Protein AF-A0A357MLQ3-F1 (afdb_monomer_lite)

Structure (mmCIF, N/CA/C/O backbone):
data_AF-A0A357MLQ3-F1
#
_entry.id   AF-A0A357MLQ3-F1
#
loop_
_atom_site.group_PDB
_atom_site.id
_atom_site.type_symbol
_atom_site.label_atom_id
_atom_site.label_alt_id
_atom_site.label_comp_id
_atom_site.label_asym_id
_atom_site.label_entity_id
_atom_site.label_seq_id
_atom_site.pdbx_PDB_ins_code
_atom_site.Cartn_x
_atom_site.Cartn_y
_atom_site.Cartn_z
_atom_site.occupancy
_atom_site.B_iso_or_equiv
_atom_site.auth_seq_id
_atom_site.auth_comp_id
_atom_site.auth_asym_id
_atom_site.auth_atom_id
_atom_site.pdbx_PDB_model_num
ATOM 1 N N . GLY A 1 1 ? 17.241 3.933 -11.696 1.00 63.97 1 GLY A N 1
ATOM 2 C CA . GLY A 1 1 ? 17.056 2.548 -12.172 1.00 63.97 1 GLY A CA 1
ATOM 3 C C . GLY A 1 1 ? 15.785 1.911 -11.637 1.00 63.97 1 GLY A C 1
ATOM 4 O O . GLY A 1 1 ? 14.957 1.503 -12.431 1.00 63.97 1 GLY A O 1
ATOM 5 N N . LYS A 1 2 ? 15.612 1.841 -10.310 1.00 76.81 2 LYS A N 1
ATOM 6 C CA . LYS A 1 2 ? 14.466 1.165 -9.671 1.00 76.81 2 LYS A CA 1
ATOM 7 C C . LYS A 1 2 ? 13.110 1.810 -9.988 1.00 76.81 2 LYS A C 1
ATOM 9 O O . LYS A 1 2 ? 12.198 1.096 -10.374 1.00 76.81 2 LYS A O 1
ATOM 14 N N . SER A 1 3 ? 13.010 3.140 -9.922 1.00 80.50 3 SER A N 1
ATOM 15 C CA . SER A 1 3 ? 11.756 3.848 -10.226 1.00 80.50 3 SER A CA 1
ATOM 16 C C . SER A 1 3 ? 11.276 3.592 -11.655 1.00 80.50 3 SER A C 1
ATOM 18 O O . SER A 1 3 ? 10.122 3.235 -11.818 1.00 80.50 3 SER A O 1
ATOM 20 N N . MET A 1 4 ? 12.188 3.631 -12.635 1.00 83.88 4 MET A N 1
ATOM 21 C CA . MET A 1 4 ? 11.901 3.336 -14.047 1.00 83.88 4 MET A CA 1
ATOM 22 C C . MET A 1 4 ? 11.422 1.892 -14.269 1.00 83.88 4 MET A C 1
ATOM 24 O O . MET A 1 4 ? 10.545 1.653 -15.086 1.00 83.88 4 MET A O 1
ATOM 28 N N . LEU A 1 5 ? 11.979 0.917 -13.540 1.00 84.38 5 LEU A N 1
ATOM 29 C CA . LEU A 1 5 ? 11.491 -0.468 -13.590 1.00 84.38 5 LEU A CA 1
ATOM 30 C C . LEU A 1 5 ? 10.074 -0.588 -13.022 1.00 84.38 5 LEU A C 1
ATOM 32 O O . LEU A 1 5 ? 9.266 -1.328 -13.571 1.00 84.38 5 LEU A O 1
ATOM 36 N N . MET A 1 6 ? 9.769 0.149 -11.953 1.00 86.81 6 MET A N 1
ATOM 37 C CA . MET A 1 6 ? 8.421 0.196 -11.389 1.00 86.81 6 MET A CA 1
ATOM 38 C C . MET A 1 6 ? 7.441 0.941 -12.304 1.00 86.81 6 MET A C 1
ATOM 40 O O . MET A 1 6 ? 6.296 0.515 -12.401 1.00 86.81 6 MET A O 1
ATOM 44 N N . ASP A 1 7 ? 7.882 1.993 -13.005 1.00 86.81 7 ASP A N 1
ATOM 45 C CA . ASP A 1 7 ? 7.080 2.690 -14.023 1.00 86.81 7 ASP A CA 1
ATOM 46 C C . ASP A 1 7 ? 6.683 1.706 -15.129 1.00 86.81 7 ASP A C 1
ATOM 48 O O . ASP A 1 7 ? 5.499 1.467 -15.343 1.00 86.81 7 ASP A O 1
ATOM 52 N N . LEU A 1 8 ? 7.670 1.037 -15.738 1.00 89.38 8 LEU A N 1
ATOM 53 C CA . LEU A 1 8 ? 7.446 0.051 -16.800 1.00 89.38 8 LEU A CA 1
ATOM 54 C C . LEU A 1 8 ? 6.590 -1.134 -16.338 1.00 89.38 8 LEU A C 1
ATOM 56 O O . LEU A 1 8 ? 5.775 -1.645 -17.102 1.00 89.38 8 LEU A O 1
ATOM 60 N N . PHE A 1 9 ? 6.767 -1.582 -15.093 1.00 88.81 9 PHE A N 1
ATOM 61 C CA . PHE A 1 9 ? 5.942 -2.638 -14.517 1.00 88.81 9 PHE A CA 1
ATOM 62 C C . PHE A 1 9 ? 4.477 -2.209 -14.408 1.00 88.81 9 PHE A C 1
ATOM 64 O O . PHE A 1 9 ? 3.604 -2.959 -14.829 1.00 88.81 9 PHE A O 1
ATOM 71 N N . VAL A 1 10 ? 4.199 -1.015 -13.874 1.00 89.12 10 VAL A N 1
ATOM 72 C CA . VAL A 1 10 ? 2.827 -0.501 -13.752 1.00 89.12 10 VAL A CA 1
ATOM 73 C C . VAL A 1 10 ? 2.219 -0.239 -15.132 1.00 89.12 10 VAL A C 1
ATOM 75 O O . VAL A 1 10 ? 1.067 -0.597 -15.355 1.00 89.12 10 VAL A O 1
ATOM 78 N N . GLU A 1 11 ? 2.990 0.304 -16.076 1.00 90.38 11 GLU A N 1
ATOM 79 C CA . GLU A 1 11 ? 2.550 0.515 -17.462 1.00 90.38 11 GLU A CA 1
ATOM 80 C C . GLU A 1 11 ? 2.184 -0.800 -18.166 1.00 90.38 11 GLU A C 1
ATOM 82 O O . GLU A 1 11 ? 1.167 -0.874 -18.857 1.00 90.38 11 GLU A O 1
ATOM 87 N N . ALA A 1 12 ? 2.957 -1.869 -17.951 1.00 92.38 12 ALA A N 1
ATOM 88 C CA . ALA A 1 12 ? 2.697 -3.183 -18.543 1.00 92.38 12 ALA A CA 1
ATOM 89 C C . ALA A 1 12 ? 1.393 -3.843 -18.050 1.00 92.38 12 ALA A C 1
ATOM 91 O O . ALA A 1 12 ? 0.929 -4.807 -18.660 1.00 92.38 12 ALA A O 1
ATOM 92 N N . MET A 1 13 ? 0.792 -3.338 -16.969 1.00 90.62 13 MET A N 1
ATOM 93 C CA . MET A 1 13 ? -0.447 -3.873 -16.400 1.00 90.62 13 MET A CA 1
ATOM 94 C C . MET A 1 13 ? -1.712 -3.364 -17.117 1.00 90.62 13 MET A C 1
ATOM 96 O O . MET A 1 13 ? -2.793 -3.911 -16.888 1.00 90.62 13 MET A O 1
ATOM 100 N N . GLY A 1 14 ? -1.599 -2.368 -18.007 1.00 89.25 14 GLY A N 1
ATOM 101 C CA . GLY A 1 14 ? -2.723 -1.840 -18.791 1.00 89.25 14 GLY A CA 1
ATOM 102 C C . GLY A 1 14 ? -3.873 -1.341 -17.910 1.00 89.25 14 GLY A C 1
ATOM 103 O O . GLY A 1 14 ? -3.658 -0.553 -16.993 1.00 89.25 14 GLY A O 1
ATOM 104 N N . ASP A 1 15 ? -5.089 -1.834 -18.159 1.00 90.19 15 ASP A N 1
ATOM 105 C CA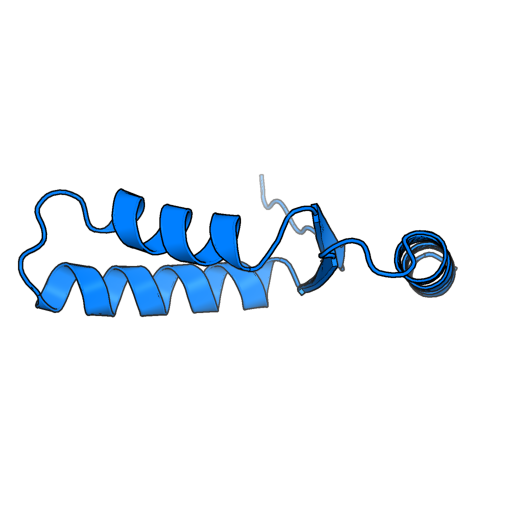 . ASP A 1 15 ? -6.298 -1.463 -17.401 1.00 90.19 15 ASP A CA 1
ATOM 106 C C . ASP A 1 15 ? -6.439 -2.198 -16.053 1.00 90.19 15 ASP A C 1
ATOM 108 O O . ASP A 1 15 ? -7.461 -2.085 -15.368 1.00 90.19 15 ASP A O 1
ATOM 112 N N . PHE A 1 16 ? -5.449 -3.003 -15.656 1.00 91.19 16 PHE A N 1
ATOM 113 C CA . PHE A 1 16 ? -5.507 -3.704 -14.380 1.00 91.19 16 PHE A CA 1
ATOM 114 C C . PHE A 1 16 ? -5.443 -2.701 -13.208 1.00 91.19 16 PHE A C 1
ATOM 116 O O . PHE A 1 16 ? -4.596 -1.808 -13.224 1.00 91.19 16 PHE A O 1
ATOM 123 N N . PRO A 1 17 ? -6.265 -2.848 -12.148 1.00 89.69 17 PRO A N 1
ATOM 124 C CA . PRO A 1 17 ? -6.2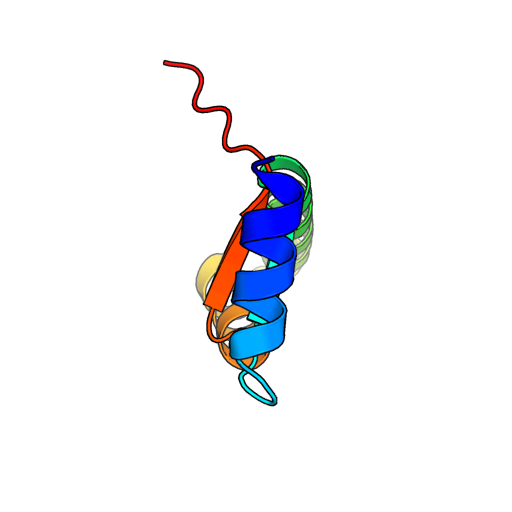83 -1.903 -11.028 1.00 89.69 17 PRO A CA 1
ATOM 125 C C . PRO A 1 17 ? -5.009 -1.972 -10.171 1.00 89.69 17 PRO A C 1
ATOM 127 O O . PRO A 1 17 ? -4.932 -2.699 -9.172 1.00 89.69 17 PRO A O 1
ATOM 130 N N . VAL A 1 18 ? -4.000 -1.201 -10.567 1.00 92.56 18 VAL A N 1
ATOM 131 C CA . VAL A 1 18 ? -2.732 -1.043 -9.859 1.00 92.56 18 VAL A CA 1
ATOM 132 C C . VAL A 1 18 ? -2.712 0.291 -9.127 1.00 92.56 18 VAL A C 1
ATOM 134 O O . VAL A 1 18 ? -3.007 1.336 -9.701 1.00 92.56 18 VAL A O 1
ATOM 137 N N . ARG A 1 19 ? -2.292 0.271 -7.863 1.00 91.75 19 ARG A N 1
ATOM 138 C CA . ARG A 1 19 ? -1.994 1.479 -7.097 1.00 91.75 19 ARG A CA 1
ATOM 139 C C . ARG A 1 19 ? -0.520 1.500 -6.738 1.00 91.75 19 ARG A C 1
ATOM 141 O O . ARG A 1 19 ? -0.052 0.658 -5.972 1.00 91.75 19 ARG A O 1
ATOM 148 N N . ARG A 1 20 ? 0.187 2.501 -7.257 1.00 90.81 20 ARG A N 1
ATOM 149 C CA . ARG A 1 20 ? 1.567 2.798 -6.885 1.00 90.81 20 ARG A CA 1
ATOM 150 C C . ARG A 1 20 ? 1.610 3.873 -5.806 1.00 90.81 20 ARG A C 1
ATOM 152 O O . ARG A 1 20 ? 0.977 4.914 -5.958 1.00 90.81 20 ARG A O 1
ATOM 159 N N . VAL A 1 21 ? 2.301 3.611 -4.701 1.00 90.81 21 VAL A N 1
ATOM 160 C CA . VAL A 1 21 ? 2.339 4.522 -3.545 1.00 90.81 21 VAL A CA 1
ATOM 161 C C . VAL A 1 21 ? 3.556 4.236 -2.667 1.00 90.81 21 VAL A C 1
ATOM 163 O O . VAL A 1 21 ? 3.999 3.097 -2.569 1.00 90.81 21 VAL A O 1
ATOM 166 N N . HIS A 1 22 ? 4.085 5.243 -1.976 1.00 88.88 22 HIS A N 1
ATOM 167 C CA . HIS A 1 22 ? 5.091 5.010 -0.939 1.00 88.88 22 HIS A CA 1
ATOM 168 C C . HIS A 1 22 ? 4.497 4.262 0.256 1.00 88.88 22 HIS A C 1
ATOM 170 O O . HIS A 1 22 ? 3.398 4.593 0.708 1.00 88.88 22 HIS A O 1
ATOM 176 N N . PHE A 1 23 ? 5.237 3.303 0.820 1.00 87.25 23 PHE A N 1
ATOM 177 C CA . PHE A 1 23 ? 4.732 2.490 1.934 1.00 87.25 23 PHE A CA 1
ATOM 178 C C . PHE A 1 23 ? 4.273 3.346 3.126 1.00 87.25 23 PHE A C 1
ATOM 180 O O . PHE A 1 23 ? 3.178 3.149 3.650 1.00 87.25 23 PHE A O 1
ATOM 187 N N . HIS A 1 24 ? 5.062 4.353 3.519 1.00 87.88 24 HIS A N 1
ATOM 188 C CA . HIS A 1 24 ? 4.706 5.221 4.645 1.00 87.88 24 HIS A CA 1
ATOM 189 C C . HIS A 1 24 ? 3.432 6.038 4.383 1.00 87.88 24 HIS A C 1
ATOM 191 O O . HIS A 1 24 ? 2.571 6.124 5.254 1.00 87.88 24 HIS A O 1
ATOM 197 N N . ALA A 1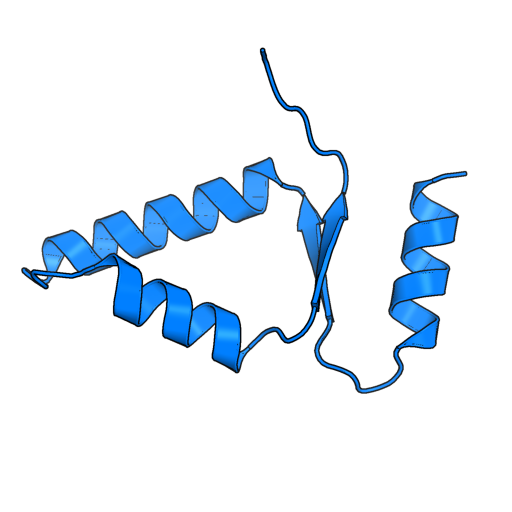 25 ? 3.277 6.582 3.172 1.00 89.19 25 ALA A N 1
ATOM 198 C CA . ALA A 1 25 ? 2.076 7.323 2.785 1.00 89.19 25 ALA A CA 1
ATOM 199 C C . ALA A 1 25 ? 0.832 6.419 2.786 1.00 89.19 25 ALA A C 1
ATOM 201 O O . ALA A 1 25 ? -0.233 6.824 3.247 1.00 89.19 25 ALA A O 1
ATOM 202 N N . PHE A 1 26 ? 0.978 5.168 2.339 1.00 91.19 26 PHE A N 1
ATOM 203 C CA . PHE A 1 26 ? -0.091 4.177 2.424 1.00 91.19 26 PHE A CA 1
ATOM 204 C C . PHE A 1 26 ? -0.482 3.875 3.874 1.00 91.19 26 PHE A C 1
ATOM 206 O O . PHE A 1 26 ? -1.662 3.907 4.210 1.00 91.19 26 PHE A O 1
ATOM 213 N N . MET A 1 27 ? 0.491 3.640 4.758 1.00 90.06 27 MET A N 1
ATOM 214 C CA . MET A 1 27 ? 0.205 3.381 6.172 1.00 90.06 27 MET A CA 1
ATOM 215 C C . MET A 1 27 ? -0.469 4.574 6.858 1.00 90.06 27 MET A C 1
ATOM 217 O O . MET A 1 27 ? -1.393 4.374 7.643 1.00 90.06 27 MET A O 1
ATOM 221 N N . GLN A 1 28 ? -0.065 5.809 6.540 1.00 92.00 28 GLN A N 1
ATOM 222 C CA . GLN A 1 28 ? -0.729 7.016 7.045 1.00 92.00 28 GLN A CA 1
ATOM 223 C C . GLN A 1 28 ? -2.210 7.072 6.644 1.00 92.00 28 GLN A C 1
ATOM 225 O O . GLN A 1 28 ? -3.053 7.353 7.496 1.00 92.00 28 GLN A O 1
ATOM 230 N N . GLU A 1 29 ? -2.538 6.752 5.387 1.00 91.62 29 GLU A N 1
ATOM 231 C CA . GLU A 1 29 ? -3.930 6.660 4.926 1.00 91.62 29 GLU A CA 1
ATOM 232 C C . GLU A 1 29 ? -4.708 5.590 5.699 1.00 91.62 29 GLU A C 1
ATOM 234 O O . GLU A 1 29 ? -5.782 5.873 6.226 1.00 91.62 29 GLU A O 1
ATOM 239 N N . ILE A 1 30 ? -4.152 4.381 5.832 1.00 91.69 30 ILE A N 1
ATOM 240 C CA . ILE A 1 30 ? -4.798 3.287 6.571 1.00 91.69 30 ILE A CA 1
ATOM 241 C C . ILE A 1 30 ? -5.050 3.680 8.030 1.00 91.69 30 ILE A C 1
ATOM 243 O O . ILE A 1 30 ? -6.119 3.399 8.572 1.00 91.69 30 ILE A O 1
ATOM 247 N N . HIS A 1 31 ? -4.096 4.345 8.682 1.00 91.06 31 HIS A N 1
ATOM 248 C CA . HIS A 1 31 ? -4.264 4.806 10.057 1.00 91.06 31 HIS A CA 1
ATOM 249 C C . HIS A 1 31 ? -5.346 5.879 10.192 1.00 91.06 31 HIS A C 1
ATOM 251 O O . HIS A 1 31 ? -6.127 5.816 11.144 1.00 91.06 31 HIS A O 1
ATOM 257 N N . ALA A 1 32 ? -5.422 6.828 9.256 1.00 91.06 32 ALA A N 1
ATOM 258 C CA . ALA A 1 32 ? -6.473 7.842 9.241 1.00 91.06 32 ALA A CA 1
ATOM 259 C C . ALA A 1 32 ? -7.860 7.198 9.086 1.00 91.06 32 ALA A C 1
ATOM 261 O O . ALA A 1 32 ? -8.768 7.471 9.872 1.00 91.06 32 ALA A O 1
ATOM 262 N N . ASP A 1 33 ? -7.993 6.264 8.150 1.00 89.62 33 ASP A N 1
ATOM 263 C CA . ASP A 1 33 ? -9.229 5.526 7.908 1.00 89.62 33 ASP A CA 1
ATOM 264 C C . ASP A 1 33 ? -9.666 4.684 9.106 1.00 89.62 33 ASP A C 1
ATOM 266 O O . ASP A 1 33 ? -10.834 4.702 9.496 1.00 89.62 33 ASP A O 1
ATOM 270 N N . LEU A 1 34 ? -8.726 3.966 9.727 1.00 89.88 34 LEU A N 1
ATOM 271 C CA . LEU A 1 34 ? -8.987 3.199 10.943 1.00 89.88 34 LEU A CA 1
ATOM 272 C C . LEU A 1 34 ? -9.430 4.108 12.088 1.00 89.88 34 LEU A C 1
ATOM 274 O O . LEU A 1 34 ? -10.316 3.740 12.857 1.00 89.88 34 LEU A O 1
ATOM 278 N N . HIS A 1 35 ? -8.823 5.286 12.217 1.00 90.12 35 HIS A N 1
ATOM 279 C CA . HIS A 1 35 ? -9.194 6.254 13.239 1.00 90.12 35 HIS A CA 1
ATOM 280 C C . HIS A 1 35 ? -10.629 6.763 13.031 1.00 90.12 35 HIS A C 1
ATOM 282 O O . HIS A 1 35 ? -11.411 6.807 13.981 1.00 90.12 35 HIS A O 1
ATOM 288 N N . GLU A 1 36 ? -11.013 7.076 11.793 1.00 88.12 36 GLU A N 1
ATOM 289 C CA . GLU A 1 36 ? -12.383 7.480 11.462 1.00 88.12 36 GLU A CA 1
ATOM 290 C C . GLU A 1 36 ? -13.398 6.340 11.614 1.00 88.12 36 GLU A C 1
ATOM 292 O O . GLU A 1 36 ? -14.505 6.565 12.102 1.00 88.12 36 GLU A O 1
ATOM 297 N N . ALA A 1 37 ? -13.032 5.106 11.264 1.00 86.31 37 ALA A N 1
ATOM 298 C CA . ALA A 1 37 ? -13.883 3.937 11.468 1.00 86.31 37 ALA A CA 1
ATOM 299 C C . ALA A 1 37 ? -14.099 3.637 12.964 1.00 86.31 37 ALA A C 1
ATOM 301 O O . ALA A 1 37 ? -15.220 3.347 13.381 1.00 86.31 37 ALA A O 1
ATOM 302 N N . ARG A 1 38 ? -13.064 3.797 13.800 1.00 84.75 38 ARG A N 1
ATOM 303 C CA . ARG A 1 38 ? -13.168 3.650 15.264 1.00 84.75 38 ARG A CA 1
ATOM 304 C C . ARG A 1 38 ? -14.079 4.696 15.904 1.00 84.75 38 ARG A C 1
ATOM 306 O O . ARG A 1 38 ? -14.817 4.360 16.823 1.00 84.75 38 ARG A O 1
ATOM 313 N N . LYS A 1 39 ? -14.083 5.941 15.407 1.00 84.31 39 LYS A N 1
ATOM 314 C CA . LYS A 1 39 ? -15.022 6.986 15.870 1.00 84.31 39 LYS A CA 1
ATOM 315 C C . LYS A 1 39 ? -16.490 6.622 15.642 1.00 84.31 39 LYS A C 1
ATOM 317 O O . LYS A 1 39 ? -17.355 7.173 16.309 1.00 84.31 39 LYS A 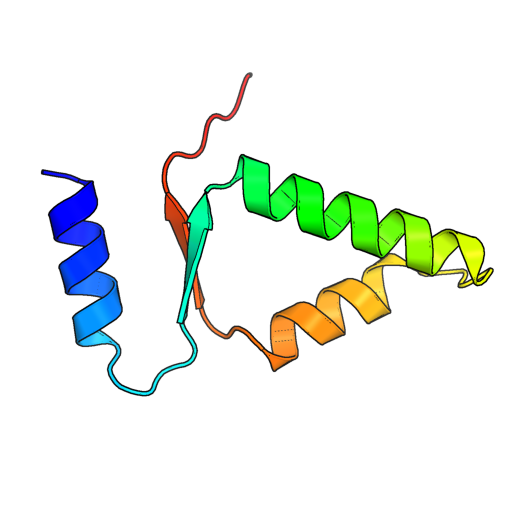O 1
ATOM 322 N N . ARG A 1 40 ? -16.772 5.727 14.694 1.00 81.44 40 ARG A N 1
ATOM 323 C CA . ARG A 1 40 ? -18.124 5.254 14.364 1.00 81.44 40 ARG A CA 1
ATOM 324 C C . ARG A 1 40 ? -18.528 4.010 15.168 1.00 81.44 40 ARG A C 1
ATOM 326 O O . ARG A 1 40 ? -19.451 3.320 14.754 1.00 81.44 40 ARG A O 1
ATOM 333 N N . GLU A 1 41 ? -17.811 3.702 16.255 1.00 73.69 41 GLU A N 1
ATOM 334 C CA . GLU A 1 41 ? -18.058 2.562 17.159 1.00 73.69 41 GLU A CA 1
ATOM 335 C C . GLU A 1 41 ? -18.151 1.204 16.441 1.00 73.69 41 GLU A C 1
ATOM 337 O O . GLU A 1 41 ? -18.836 0.284 16.875 1.00 73.69 41 GLU A O 1
ATOM 342 N N . THR A 1 42 ? -17.452 1.056 15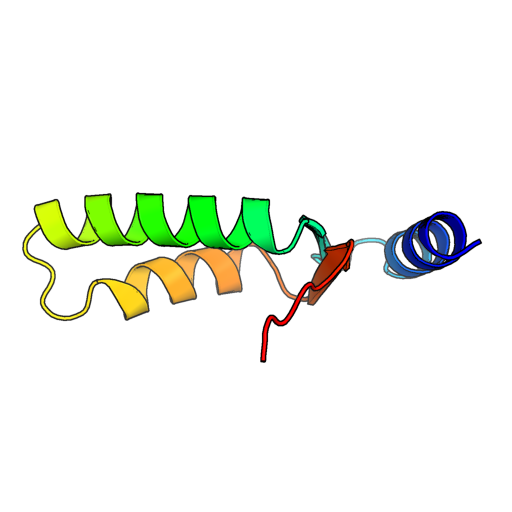.313 1.00 72.69 42 THR A N 1
ATOM 343 C CA . THR A 1 42 ? -17.410 -0.218 14.592 1.00 72.69 42 THR A CA 1
ATOM 344 C C . THR A 1 42 ? -16.462 -1.174 15.323 1.00 72.69 42 THR A C 1
ATOM 346 O O . THR A 1 42 ? -15.260 -0.911 15.371 1.00 72.69 42 THR A O 1
ATOM 349 N N . GLU A 1 43 ? -16.992 -2.270 15.886 1.00 69.19 43 GLU A N 1
ATOM 350 C CA . GLU A 1 43 ? -16.216 -3.280 16.640 1.00 69.19 43 GLU A CA 1
ATOM 351 C C . GLU A 1 43 ? -15.026 -3.833 15.842 1.00 69.19 43 GLU A C 1
ATOM 353 O O . GLU A 1 43 ? -13.951 -4.050 16.400 1.00 69.19 43 GLU A O 1
ATOM 358 N N . ASP A 1 44 ? -15.184 -3.978 14.523 1.00 79.44 44 ASP A N 1
ATOM 359 C CA . ASP A 1 44 ? -14.096 -4.288 13.597 1.00 79.44 44 ASP A CA 1
ATOM 360 C C . ASP A 1 44 ? -13.923 -3.158 12.577 1.00 79.44 44 ASP A C 1
ATOM 362 O O . ASP A 1 44 ? -14.458 -3.180 11.469 1.00 79.44 44 ASP A O 1
ATOM 366 N N . ALA A 1 45 ? -13.168 -2.133 12.970 1.00 82.00 45 ALA A N 1
ATOM 367 C CA . ALA A 1 45 ? -12.806 -1.016 12.103 1.00 82.00 45 ALA A CA 1
ATOM 368 C C . ALA A 1 45 ? -11.868 -1.422 10.946 1.00 82.00 45 ALA A C 1
ATOM 370 O O . ALA A 1 45 ? -11.758 -0.679 9.972 1.00 82.00 45 ALA A O 1
ATOM 371 N N . LEU A 1 46 ? -11.193 -2.576 11.022 1.00 86.31 46 LEU A N 1
ATOM 372 C CA . LEU A 1 46 ? -10.230 -3.009 10.008 1.00 86.31 46 LEU A CA 1
ATOM 373 C C . LEU A 1 46 ? -10.921 -3.612 8.787 1.00 86.31 46 LEU A C 1
ATOM 375 O O . LEU A 1 46 ? -10.565 -3.267 7.659 1.00 86.31 46 LEU A O 1
ATOM 379 N N . ALA A 1 47 ? -11.926 -4.462 8.995 1.00 87.19 47 ALA A N 1
ATOM 380 C CA . ALA A 1 47 ? -12.693 -5.075 7.914 1.00 87.19 47 ALA A CA 1
ATOM 381 C C . ALA A 1 47 ? -13.247 -4.073 6.868 1.00 87.19 47 ALA A C 1
ATOM 383 O O . ALA A 1 47 ? -13.025 -4.295 5.673 1.00 87.19 47 ALA A O 1
ATOM 384 N N . PRO A 1 48 ? -13.915 -2.956 7.231 1.00 87.75 48 PRO A N 1
ATOM 385 C CA . PRO A 1 48 ? -14.441 -2.006 6.250 1.00 87.75 48 PRO A CA 1
ATOM 386 C C . PRO A 1 48 ? -13.337 -1.249 5.504 1.00 87.75 48 PRO A C 1
ATOM 388 O O . PRO A 1 48 ? -13.475 -1.006 4.303 1.00 87.75 48 PRO A O 1
ATOM 391 N N . VAL A 1 49 ? -12.232 -0.919 6.180 1.00 88.31 49 VAL A N 1
ATOM 392 C CA . VAL A 1 49 ? -11.075 -0.252 5.565 1.00 88.31 49 VAL A CA 1
ATOM 393 C C . VAL A 1 49 ? -10.394 -1.191 4.568 1.00 88.31 49 VAL A C 1
ATOM 395 O O . VAL A 1 49 ? -10.186 -0.823 3.413 1.00 88.31 49 VAL A O 1
ATOM 398 N N . ALA A 1 50 ? -10.146 -2.445 4.952 1.00 88.69 50 ALA A N 1
ATOM 399 C CA . ALA A 1 50 ? -9.590 -3.460 4.060 1.00 88.69 50 ALA A CA 1
ATOM 400 C C . ALA A 1 50 ? -10.503 -3.724 2.849 1.00 88.69 50 ALA A C 1
ATOM 402 O O . ALA A 1 50 ? -10.032 -3.787 1.713 1.00 88.69 50 ALA A O 1
ATOM 403 N N . ALA A 1 51 ? -11.820 -3.810 3.064 1.00 89.69 51 ALA A N 1
ATOM 404 C CA . ALA A 1 51 ? -12.797 -3.996 1.993 1.00 89.69 51 ALA A CA 1
ATOM 405 C C . ALA A 1 51 ? -12.880 -2.796 1.035 1.00 89.69 51 ALA A C 1
ATOM 407 O O . ALA A 1 51 ? -13.222 -2.969 -0.137 1.00 89.69 51 ALA A O 1
ATOM 408 N N . ARG A 1 52 ? -12.606 -1.574 1.506 1.00 89.12 52 ARG A N 1
ATOM 409 C CA . ARG A 1 52 ? -12.479 -0.386 0.648 1.00 89.12 52 ARG A CA 1
ATOM 410 C C . ARG A 1 52 ? -11.251 -0.517 -0.252 1.00 89.12 52 ARG A C 1
ATOM 412 O O . ARG A 1 52 ? -11.393 -0.514 -1.472 1.00 89.12 52 ARG A O 1
ATOM 419 N N . VAL A 1 53 ? -10.079 -0.750 0.338 1.00 89.38 53 VAL A N 1
ATOM 420 C CA . VAL A 1 53 ? -8.819 -0.871 -0.413 1.00 89.38 53 VAL A CA 1
ATOM 421 C C . VAL A 1 53 ? -8.874 -2.015 -1.429 1.00 89.38 53 VAL A C 1
ATOM 423 O O . VAL A 1 53 ? -8.499 -1.825 -2.581 1.00 89.38 53 VAL A O 1
ATOM 426 N N . ALA A 1 54 ? -9.420 -3.176 -1.059 1.00 89.12 54 ALA A N 1
ATOM 427 C CA . ALA A 1 54 ? -9.528 -4.338 -1.948 1.00 89.12 54 ALA A CA 1
ATOM 428 C C . ALA A 1 54 ? -10.526 -4.164 -3.114 1.00 89.12 54 ALA A C 1
ATOM 430 O O . ALA A 1 54 ? -10.483 -4.918 -4.098 1.00 89.12 54 ALA A O 1
ATOM 431 N N . ARG A 1 55 ? -11.461 -3.209 -3.004 1.00 89.00 55 ARG A N 1
ATOM 432 C CA . ARG A 1 55 ? -12.369 -2.834 -4.098 1.00 89.00 55 ARG A CA 1
ATOM 433 C C . ARG A 1 55 ? -11.680 -1.932 -5.115 1.00 89.00 55 ARG A C 1
ATOM 435 O O . ARG A 1 55 ? -11.902 -2.110 -6.306 1.00 89.00 55 ARG A O 1
ATOM 442 N N . GLU A 1 56 ? -10.852 -1.011 -4.642 1.00 85.62 56 GLU A N 1
ATOM 443 C CA . GLU A 1 56 ? -10.185 0.001 -5.466 1.00 85.62 56 GLU A CA 1
ATOM 444 C C . GLU A 1 56 ? -8.881 -0.510 -6.089 1.00 85.62 56 GLU A C 1
ATOM 446 O O . GLU A 1 56 ? -8.493 -0.074 -7.169 1.00 85.62 56 GLU A O 1
ATOM 451 N N . VAL A 1 57 ? -8.206 -1.449 -5.423 1.00 89.44 57 VAL A N 1
ATOM 452 C CA . VAL A 1 57 ? -6.859 -1.886 -5.785 1.00 89.44 57 VAL A CA 1
ATOM 453 C C . VAL A 1 57 ? -6.787 -3.407 -5.835 1.00 89.44 57 VAL A C 1
ATOM 455 O O . VAL A 1 57 ? -7.180 -4.098 -4.894 1.00 89.44 57 VAL A O 1
ATOM 458 N N . LYS A 1 58 ? -6.246 -3.936 -6.935 1.00 89.31 58 LYS A N 1
ATOM 459 C CA . LYS A 1 58 ? -5.941 -5.365 -7.108 1.00 89.31 58 LYS A CA 1
ATOM 460 C C . LYS A 1 58 ? -4.449 -5.664 -7.017 1.00 89.31 58 LYS A C 1
ATOM 462 O O . LYS A 1 58 ? -4.088 -6.801 -6.727 1.00 89.31 58 LYS A O 1
ATOM 467 N N . LEU A 1 59 ? -3.598 -4.655 -7.200 1.00 90.38 59 LEU A N 1
ATOM 468 C CA . LEU A 1 59 ? -2.160 -4.745 -6.964 1.00 90.38 59 LEU A CA 1
ATOM 469 C C . LEU A 1 59 ? -1.623 -3.464 -6.319 1.00 90.38 59 LEU A C 1
ATOM 471 O O . LEU A 1 59 ? -1.837 -2.366 -6.830 1.00 90.38 59 LEU A O 1
ATOM 475 N N . LEU A 1 60 ? -0.898 -3.618 -5.209 1.00 91.06 60 LEU A N 1
ATOM 476 C CA . LEU A 1 60 ? -0.171 -2.539 -4.540 1.00 91.06 60 LEU A CA 1
ATOM 477 C C . LEU A 1 60 ? 1.303 -2.589 -4.950 1.00 91.06 60 LEU A C 1
ATOM 479 O O . LEU A 1 60 ? 2.003 -3.556 -4.655 1.00 91.06 60 LEU A O 1
ATOM 483 N N . ALA A 1 61 ? 1.763 -1.539 -5.623 1.00 90.56 61 ALA A N 1
ATOM 484 C CA . ALA A 1 61 ? 3.158 -1.342 -5.990 1.00 90.56 61 ALA A CA 1
ATOM 485 C C . ALA A 1 61 ? 3.789 -0.333 -5.018 1.00 90.56 61 ALA A C 1
ATOM 487 O O . ALA A 1 61 ? 3.612 0.877 -5.170 1.00 90.56 61 ALA A O 1
ATOM 488 N N . PHE A 1 62 ? 4.487 -0.822 -3.989 1.00 89.25 62 PHE A N 1
ATOM 489 C CA . PHE A 1 62 ? 5.108 0.056 -2.998 1.00 89.25 62 PHE A CA 1
ATOM 490 C C . PHE A 1 62 ? 6.450 0.613 -3.471 1.00 89.25 62 PHE A C 1
ATOM 492 O O . PHE A 1 62 ? 7.368 -0.145 -3.783 1.00 89.25 62 PHE A O 1
ATOM 499 N N . ASP A 1 63 ? 6.582 1.938 -3.450 1.00 82.25 63 ASP A N 1
ATOM 500 C CA . ASP A 1 63 ? 7.874 2.602 -3.595 1.00 82.25 63 ASP A CA 1
ATOM 501 C C . ASP A 1 63 ? 8.550 2.716 -2.224 1.00 82.25 63 ASP A C 1
ATOM 503 O O . ASP A 1 63 ? 8.009 3.334 -1.308 1.00 82.25 63 ASP A O 1
ATOM 507 N N . GLU A 1 64 ? 9.748 2.137 -2.117 1.00 73.69 64 GLU A N 1
ATOM 508 C CA . GLU A 1 64 ? 10.621 2.167 -0.934 1.00 73.69 64 GLU A CA 1
ATOM 509 C C . GLU A 1 64 ? 9.954 1.654 0.356 1.00 73.69 64 GLU A C 1
ATOM 511 O O . GLU A 1 64 ? 9.306 2.376 1.113 1.00 73.69 64 GLU A O 1
ATOM 516 N N . MET A 1 65 ? 10.165 0.367 0.636 1.00 68.62 65 MET A N 1
ATOM 517 C CA . MET A 1 65 ? 9.803 -0.247 1.910 1.00 68.62 65 MET A CA 1
ATOM 518 C C . MET A 1 65 ? 10.979 -0.103 2.884 1.00 68.62 65 MET A C 1
ATOM 520 O O . MET A 1 65 ? 11.993 -0.784 2.740 1.00 68.62 65 MET A O 1
ATOM 524 N N . GLN A 1 66 ? 10.856 0.788 3.868 1.00 63.12 66 GLN A N 1
ATOM 525 C CA . GLN A 1 66 ? 11.727 0.770 5.042 1.00 63.12 66 GLN A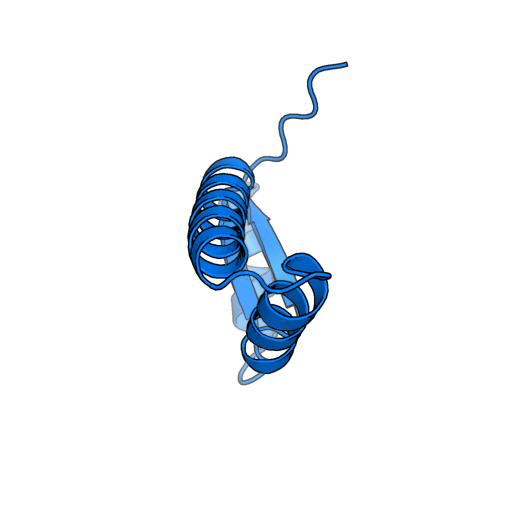 CA 1
ATOM 526 C C . GLN A 1 66 ? 11.071 -0.099 6.110 1.00 63.12 66 GLN A C 1
ATOM 528 O O . GLN A 1 66 ? 10.099 0.309 6.742 1.00 63.12 66 GLN A O 1
ATOM 533 N N . ILE A 1 67 ? 11.595 -1.311 6.283 1.00 60.44 67 ILE A N 1
ATOM 534 C CA . ILE A 1 67 ? 11.365 -2.098 7.491 1.00 60.44 67 ILE A CA 1
ATOM 535 C C . ILE A 1 67 ? 12.505 -1.728 8.431 1.00 60.44 67 ILE A C 1
ATOM 537 O O . ILE A 1 67 ? 13.660 -2.051 8.158 1.00 60.44 67 ILE A O 1
ATOM 541 N N . THR A 1 68 ? 12.200 -0.978 9.483 1.00 61.28 68 THR A N 1
ATOM 542 C CA . THR A 1 68 ? 13.091 -0.900 10.641 1.00 61.28 68 THR A CA 1
ATOM 543 C C . THR A 1 68 ? 12.959 -2.221 11.395 1.00 61.28 68 THR A C 1
ATOM 545 O O . THR A 1 68 ? 11.831 -2.635 11.662 1.00 61.28 68 THR A O 1
ATOM 548 N N . ASP A 1 69 ? 14.095 -2.880 11.639 1.00 50.62 69 ASP A N 1
ATOM 549 C CA . ASP A 1 69 ? 14.212 -4.098 12.460 1.00 50.62 69 ASP A CA 1
ATOM 550 C C . ASP A 1 69 ? 13.603 -3.897 13.859 1.00 50.62 69 ASP A C 1
ATOM 552 O O . ASP A 1 69 ? 13.790 -2.787 14.425 1.00 50.62 69 ASP A O 1
#

pLDDT: mean 84.98, std 8.91, range [50.62, 92.56]

Radius of gyration: 14.53 Å; chains: 1; bounding box: 35×13×36 Å

Secondary structure (DSSP, 8-state):
-HHHHHHHHHHTTTTS-EEEEEHHHHHHHHHHHHHHHHHTT-TTSHHHHHHHHHHH-SEEEEE------

Sequence (69 aa):
GKSMLMDLFVEAMGDFPVRRVHFHAFMQEIHADLHEARKRETEDALAPVAARVAREVKLLAFDEMQITD

Foldseek 3Di:
DVVVVLVVVVVVCPPAQEDEEAPVVVVVVLVVQLVVLVVVVDPDSNVVSVVVCVVRHPYYHHDDDDDDD